Protein AF-A0A086AKZ5-F1 (afdb_monomer)

Structure (mmCIF, N/CA/C/O backbone):
data_AF-A0A086AKZ5-F1
#
_entry.id   AF-A0A086AKZ5-F1
#
loop_
_atom_site.group_PDB
_atom_site.id
_atom_site.type_symbol
_atom_site.label_atom_id
_atom_site.label_alt_id
_atom_site.label_comp_id
_atom_site.label_asym_id
_atom_site.label_entity_id
_atom_site.label_seq_id
_atom_site.pdbx_PDB_ins_code
_atom_site.Cartn_x
_atom_site.Cartn_y
_atom_site.Cartn_z
_atom_site.occupancy
_atom_site.B_iso_or_equiv
_atom_site.auth_seq_id
_atom_site.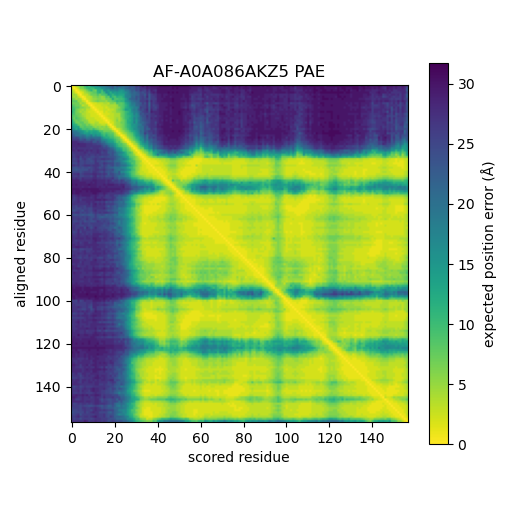auth_comp_id
_atom_site.auth_asym_id
_atom_site.auth_atom_id
_atom_site.pdbx_PDB_model_num
ATOM 1 N N . MET A 1 1 ? -71.832 8.799 26.019 1.00 50.91 1 MET A N 1
ATOM 2 C CA . MET A 1 1 ? -71.343 8.722 24.620 1.00 50.91 1 MET A CA 1
ATOM 3 C C . MET A 1 1 ? -70.351 9.855 24.286 1.00 50.91 1 MET A C 1
ATOM 5 O O . MET A 1 1 ? -70.289 10.299 23.148 1.00 50.91 1 MET A O 1
ATOM 9 N N . GLU A 1 2 ? -69.550 10.322 25.257 1.00 53.03 2 GLU A N 1
ATOM 10 C CA . GLU A 1 2 ? -68.654 11.488 25.089 1.00 53.03 2 GLU A CA 1
ATOM 11 C C . GLU A 1 2 ? -67.164 11.157 25.257 1.00 53.03 2 GLU A C 1
ATOM 13 O O . GLU A 1 2 ? -66.312 11.857 24.711 1.00 53.03 2 GLU A O 1
ATOM 18 N N . SER A 1 3 ? -66.826 10.061 25.948 1.00 51.97 3 SER A N 1
ATOM 19 C CA . SER A 1 3 ? -65.430 9.656 26.161 1.00 51.97 3 SER A CA 1
ATOM 20 C C . SER A 1 3 ? -64.738 9.272 24.849 1.00 51.97 3 SER A C 1
ATOM 22 O O . SER A 1 3 ? -63.631 9.728 24.581 1.00 51.97 3 SER A O 1
ATOM 24 N N . TRP A 1 4 ? -65.418 8.530 23.971 1.00 47.41 4 TRP A N 1
ATOM 25 C CA . TRP A 1 4 ? -64.870 8.064 22.690 1.00 47.41 4 TRP A CA 1
ATOM 26 C C . TRP A 1 4 ? -64.460 9.196 21.735 1.00 47.41 4 TRP A C 1
ATOM 28 O O . TRP A 1 4 ? -63.456 9.075 21.033 1.00 47.41 4 TRP A O 1
ATOM 38 N N . LYS A 1 5 ? -65.183 10.326 21.736 1.00 49.44 5 LYS A N 1
ATOM 39 C CA . LYS A 1 5 ? -64.824 11.498 20.917 1.00 49.44 5 LYS A CA 1
ATOM 40 C C . LYS A 1 5 ? -63.557 12.190 21.433 1.00 49.44 5 LYS A C 1
ATOM 42 O O . LYS A 1 5 ? -62.743 12.619 20.619 1.00 49.44 5 LYS A O 1
ATOM 47 N N . LYS A 1 6 ? -63.355 12.246 22.759 1.00 55.78 6 LYS A N 1
ATOM 48 C CA . LYS A 1 6 ? -62.144 12.819 23.375 1.00 55.78 6 LYS A CA 1
ATOM 49 C C . LYS A 1 6 ? -60.894 11.997 23.056 1.00 55.78 6 LYS A C 1
ATOM 51 O O . LYS A 1 6 ? -59.889 12.581 22.665 1.00 55.78 6 LYS A O 1
ATOM 56 N N . TYR A 1 7 ? -60.970 10.666 23.138 1.00 57.72 7 TYR A N 1
ATOM 57 C CA . TYR A 1 7 ? -59.834 9.803 22.791 1.00 57.72 7 TYR A CA 1
ATOM 58 C C . TYR A 1 7 ? -59.427 9.969 21.325 1.00 57.72 7 TYR A C 1
ATOM 60 O O . TYR A 1 7 ? -58.259 10.203 21.047 1.00 57.72 7 TYR A O 1
ATOM 68 N N . ASN A 1 8 ? -60.389 9.979 20.399 1.00 63.91 8 ASN A N 1
ATOM 69 C CA . ASN A 1 8 ? -60.108 10.115 18.967 1.00 63.91 8 ASN A CA 1
ATOM 70 C C . ASN A 1 8 ? -59.463 11.474 18.606 1.00 63.91 8 ASN A C 1
ATOM 72 O O . ASN A 1 8 ? -58.627 11.556 17.710 1.00 63.91 8 ASN A O 1
ATO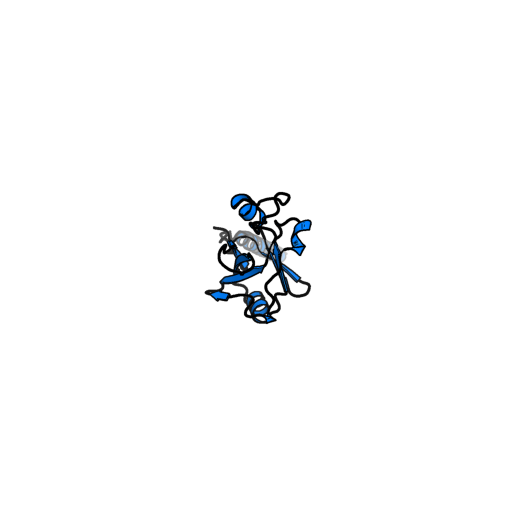M 76 N N . PHE A 1 9 ? -59.803 12.546 19.331 1.00 67.06 9 PHE A N 1
ATOM 77 C CA . PHE A 1 9 ? -59.183 13.863 19.148 1.00 67.06 9 PHE A CA 1
ATOM 78 C C . PHE A 1 9 ? -57.740 13.909 19.676 1.00 67.06 9 PHE A C 1
ATOM 80 O O . PHE A 1 9 ? -56.846 14.394 18.984 1.00 67.06 9 PHE A O 1
ATOM 87 N N . ILE A 1 10 ? -57.495 13.338 20.861 1.00 70.62 10 ILE A N 1
ATOM 88 C CA . ILE A 1 10 ? -56.157 13.265 21.468 1.00 70.62 10 ILE A CA 1
ATOM 89 C C . ILE A 1 10 ? -55.225 12.393 20.616 1.00 70.62 10 ILE A C 1
ATOM 91 O O . ILE A 1 10 ? -54.095 12.791 20.342 1.00 70.62 10 ILE A O 1
ATOM 95 N N . THR A 1 11 ? -55.700 11.247 20.118 1.00 68.94 11 THR A N 1
ATOM 96 C CA . THR A 1 11 ? -54.901 10.363 19.256 1.00 68.94 11 THR A CA 1
ATOM 97 C C . THR A 1 11 ? -54.520 11.044 17.939 1.00 68.94 11 THR A C 1
ATOM 99 O O . THR A 1 11 ? -53.377 10.929 17.502 1.00 68.94 11 THR A O 1
ATOM 102 N N . LYS A 1 12 ? -55.428 11.823 17.332 1.00 73.31 12 LYS A N 1
ATOM 103 C CA . LYS A 1 12 ? -55.125 12.607 16.122 1.00 73.31 12 LYS A CA 1
ATOM 104 C C . LYS A 1 12 ? -54.096 13.711 16.376 1.00 73.31 12 LYS A C 1
ATOM 106 O O . LYS A 1 12 ? -53.232 13.919 15.533 1.00 73.31 12 LYS A O 1
ATOM 111 N N . LEU A 1 13 ? -54.144 14.368 17.536 1.00 72.25 13 LEU A N 1
ATOM 112 C CA . LEU A 1 13 ? -53.153 15.369 17.954 1.00 72.25 13 LEU A CA 1
ATOM 113 C C . LEU A 1 13 ? -51.759 14.762 18.161 1.00 72.25 13 LEU A C 1
ATOM 115 O O . LEU A 1 13 ? -50.774 15.353 17.727 1.00 72.25 13 LEU A O 1
ATOM 119 N N . ILE A 1 14 ? -51.677 13.569 18.758 1.00 70.75 14 ILE A N 1
ATOM 120 C CA . ILE A 1 14 ? -50.412 12.842 18.951 1.00 70.75 14 ILE A CA 1
ATOM 121 C C . ILE A 1 14 ? -49.801 12.443 17.601 1.00 70.75 14 ILE A C 1
ATOM 123 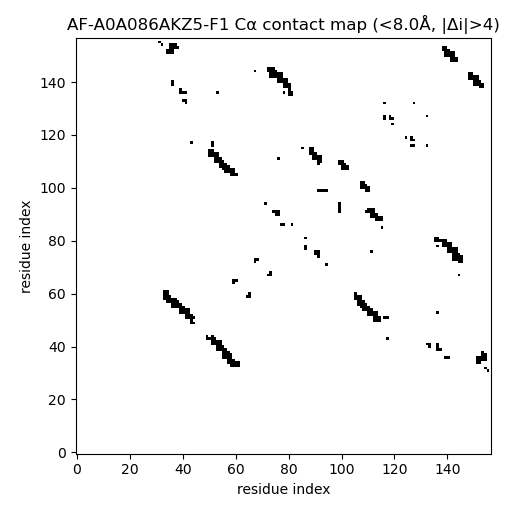O O . ILE A 1 14 ? -48.608 12.641 17.386 1.00 70.75 14 ILE A O 1
ATOM 127 N N . ILE A 1 15 ? -50.614 11.936 16.667 1.00 68.75 15 ILE A N 1
ATOM 128 C CA . ILE A 1 15 ? -50.157 11.578 15.314 1.00 68.75 15 ILE A CA 1
ATOM 129 C C . ILE A 1 15 ? -49.682 12.824 14.553 1.00 68.75 15 ILE A C 1
ATOM 131 O O . ILE A 1 15 ? -48.652 12.777 13.884 1.00 68.75 15 ILE A O 1
ATOM 135 N N . LEU A 1 16 ? -50.387 13.952 14.695 1.00 64.62 16 LEU A N 1
ATOM 136 C CA . LEU A 1 16 ? -49.999 15.215 14.070 1.00 64.62 16 LEU A CA 1
ATOM 137 C C . LEU A 1 16 ? -48.653 15.719 14.617 1.00 64.62 16 LEU A C 1
ATOM 139 O O . LEU A 1 16 ? -47.790 16.083 13.829 1.00 64.62 16 LEU A O 1
ATOM 143 N N . LEU A 1 17 ? -48.438 15.659 15.937 1.00 62.38 17 LEU A N 1
ATOM 144 C CA . LEU A 1 17 ? -47.173 16.019 16.599 1.00 62.38 17 LEU A CA 1
ATOM 145 C C . LEU A 1 17 ? -45.999 15.108 16.201 1.00 62.38 17 LEU A C 1
ATOM 147 O O . LEU A 1 17 ? -44.876 15.586 16.036 1.00 62.38 17 LEU A O 1
ATOM 151 N N . LEU A 1 18 ? -46.253 13.813 15.998 1.00 60.56 18 LEU A N 1
ATOM 152 C CA . LEU A 1 18 ? -45.249 12.860 15.511 1.00 60.56 18 LEU A CA 1
ATOM 153 C C . LEU A 1 18 ? -44.856 13.115 14.046 1.00 60.56 18 LEU A C 1
ATOM 155 O O . LEU A 1 18 ? -43.719 12.848 13.666 1.00 60.56 18 LEU A O 1
ATOM 159 N N . LEU A 1 19 ? -45.756 13.677 13.233 1.00 58.09 19 LEU A N 1
ATOM 160 C CA . LEU A 1 19 ? -45.471 14.019 11.836 1.00 58.09 19 LEU A CA 1
ATOM 161 C C . LEU A 1 19 ? -44.630 15.300 11.697 1.00 58.09 19 LEU A C 1
ATOM 163 O O . LEU A 1 19 ? -43.810 15.374 10.786 1.00 58.09 19 LEU A O 1
ATOM 167 N N . VAL A 1 20 ? -44.757 16.278 12.607 1.00 57.47 20 VAL A N 1
ATOM 168 C CA . VAL A 1 20 ? -43.986 17.543 12.519 1.00 57.47 20 VAL A CA 1
ATOM 169 C C . VAL A 1 20 ? -42.521 17.390 12.950 1.00 57.47 20 VAL A C 1
ATOM 171 O O . VAL A 1 20 ? -41.688 18.223 12.606 1.00 57.47 20 VAL A O 1
ATOM 174 N N . THR A 1 21 ? -42.169 16.323 13.676 1.00 56.47 21 THR A N 1
ATOM 175 C CA . THR A 1 21 ? -40.774 16.054 14.083 1.00 56.47 21 THR A CA 1
ATOM 176 C C . THR A 1 21 ? -40.000 15.200 13.071 1.00 56.47 21 THR A C 1
ATOM 178 O O . THR A 1 21 ? -38.782 15.051 13.190 1.00 56.47 21 THR A O 1
ATOM 181 N N . SER A 1 22 ? -40.666 14.697 12.024 1.00 51.31 22 SER A N 1
ATOM 182 C CA . SER A 1 22 ? -40.048 13.905 10.955 1.00 51.31 22 SER A CA 1
ATOM 183 C C . SER A 1 22 ? -39.610 14.774 9.775 1.00 51.31 22 SER A C 1
ATOM 185 O O . SER A 1 22 ? -40.061 14.602 8.652 1.00 51.31 22 SER A O 1
ATOM 187 N N . CYS A 1 23 ? -38.756 15.759 10.040 1.00 59.16 23 CYS A N 1
ATOM 188 C CA . CYS A 1 23 ? -37.914 16.391 9.019 1.00 59.16 23 CYS A CA 1
ATOM 189 C C . CYS A 1 23 ? -36.790 17.181 9.698 1.00 59.16 23 CYS A C 1
ATOM 191 O O . CYS A 1 23 ? -36.576 18.365 9.448 1.00 59.16 23 CYS A O 1
ATOM 193 N N . ASN A 1 24 ? -36.039 16.510 10.575 1.00 50.31 24 ASN A N 1
ATOM 194 C CA . ASN A 1 24 ? -34.702 16.982 10.905 1.00 50.31 24 ASN A CA 1
ATOM 195 C C . ASN A 1 24 ? -33.821 16.703 9.686 1.00 50.31 24 ASN A C 1
ATOM 197 O O . ASN A 1 24 ? -33.284 15.604 9.526 1.00 50.31 24 ASN A O 1
ATOM 201 N N . ASN A 1 25 ? -33.708 17.705 8.814 1.00 51.25 25 ASN A N 1
ATOM 202 C CA . ASN A 1 25 ? -32.653 17.794 7.817 1.00 51.25 25 ASN A CA 1
ATOM 203 C C . ASN A 1 25 ? -31.319 17.770 8.563 1.00 51.25 25 ASN A C 1
ATOM 205 O O . ASN A 1 25 ? -30.787 18.806 8.957 1.00 51.25 25 ASN A O 1
ATOM 209 N N . LYS A 1 26 ? -30.790 16.562 8.783 1.00 45.16 26 LYS A N 1
ATOM 210 C CA . LYS A 1 26 ? -29.382 16.375 9.093 1.00 45.16 26 LYS A CA 1
ATOM 211 C C . LYS A 1 26 ? -28.636 16.962 7.909 1.00 45.16 26 LYS A C 1
ATOM 213 O O . LYS A 1 26 ? -28.635 16.390 6.820 1.00 45.16 26 LYS A O 1
ATOM 218 N N . THR A 1 27 ? -28.061 18.136 8.130 1.00 44.12 27 THR A N 1
ATOM 219 C CA . THR A 1 27 ? -26.946 18.647 7.351 1.00 44.12 27 THR A CA 1
ATOM 220 C C . THR A 1 27 ? -26.034 17.469 7.062 1.00 44.12 27 THR A C 1
ATOM 222 O O . THR A 1 27 ? -25.585 16.783 7.982 1.00 44.12 27 THR A O 1
ATOM 225 N N . VAL A 1 28 ? -25.846 17.177 5.777 1.00 46.94 28 VAL A N 1
ATOM 226 C CA . VAL A 1 28 ? -24.879 16.192 5.308 1.00 46.94 28 VAL A CA 1
ATOM 227 C C . VAL A 1 28 ? -23.508 16.776 5.632 1.00 46.94 28 VAL A C 1
ATOM 229 O O . VAL A 1 28 ? -22.843 17.364 4.787 1.00 46.94 28 VAL A O 1
ATOM 232 N N . GLU A 1 29 ? -23.107 16.695 6.899 1.00 48.84 29 GLU A N 1
ATOM 233 C CA . GLU A 1 29 ? -21.706 16.757 7.260 1.00 48.84 29 GLU A CA 1
ATOM 234 C C . GLU A 1 29 ? -21.072 15.600 6.506 1.00 48.84 29 GLU A C 1
ATOM 236 O O . GLU A 1 29 ? -21.406 14.437 6.732 1.00 48.84 29 GLU A O 1
ATOM 241 N N . THR A 1 30 ? -20.229 15.919 5.530 1.00 47.91 30 THR A N 1
ATOM 242 C CA . THR A 1 30 ? -19.389 14.954 4.826 1.00 47.91 30 THR A CA 1
ATOM 243 C C . THR A 1 30 ? -18.601 14.182 5.879 1.00 47.91 30 THR A C 1
ATOM 245 O O . THR A 1 30 ? -17.572 14.654 6.367 1.00 47.91 30 THR A O 1
ATOM 248 N N . ILE A 1 31 ? -19.127 13.026 6.291 1.00 57.62 31 ILE A N 1
ATOM 249 C CA . ILE A 1 31 ? -18.492 12.137 7.258 1.00 57.62 31 ILE A CA 1
ATOM 250 C C . ILE A 1 31 ? -17.151 11.773 6.637 1.00 57.62 31 ILE A C 1
ATOM 252 O O . ILE A 1 31 ? -17.095 11.063 5.630 1.00 57.62 31 ILE A O 1
ATOM 256 N N . LYS A 1 32 ? -16.062 12.316 7.192 1.00 58.75 32 LYS A N 1
ATOM 257 C CA . LYS A 1 32 ? -14.719 11.968 6.735 1.00 58.75 32 LYS A CA 1
ATOM 258 C C . LYS A 1 32 ? -14.578 10.448 6.844 1.00 58.75 32 LYS A C 1
ATOM 260 O O . LYS A 1 32 ? -14.921 9.895 7.891 1.00 58.75 32 LYS A O 1
ATOM 265 N N . PRO A 1 33 ? -14.108 9.765 5.787 1.00 66.88 33 PRO A N 1
ATOM 266 C CA . PRO A 1 33 ? -13.977 8.320 5.826 1.00 66.88 33 PRO A CA 1
ATOM 267 C C . PRO A 1 33 ? -13.054 7.925 6.981 1.00 66.88 33 PRO A C 1
ATOM 269 O O . PRO A 1 33 ? -11.948 8.450 7.107 1.00 66.88 33 PRO A O 1
ATOM 272 N N . ILE A 1 34 ? -13.532 7.001 7.819 1.00 86.25 34 ILE A N 1
ATOM 273 C CA . ILE A 1 34 ? -12.837 6.526 9.027 1.00 86.25 34 ILE A CA 1
ATOM 274 C C . ILE A 1 34 ? -11.496 5.867 8.651 1.00 86.25 34 ILE A C 1
ATOM 276 O O . ILE A 1 34 ? -10.524 5.922 9.403 1.00 86.25 34 ILE A O 1
ATOM 280 N N . VAL A 1 35 ? -11.420 5.291 7.448 1.00 92.69 35 VAL A N 1
ATOM 281 C CA . VAL A 1 35 ? -10.192 4.765 6.851 1.00 92.69 35 VAL A CA 1
ATOM 282 C C . VAL A 1 35 ? -10.120 5.201 5.392 1.00 92.69 35 VAL A C 1
ATOM 284 O O . VAL A 1 35 ? -11.070 4.984 4.637 1.00 92.69 35 VAL A O 1
ATOM 287 N N . CYS A 1 36 ? -9.012 5.816 4.977 1.00 94.69 36 CYS A N 1
ATOM 288 C CA . CYS A 1 36 ? -8.816 6.225 3.585 1.00 94.69 36 CYS A CA 1
ATOM 289 C C . CYS A 1 36 ? -7.340 6.289 3.176 1.00 94.69 36 CYS A C 1
ATOM 291 O O . CYS A 1 36 ? -6.447 6.492 3.999 1.00 94.69 36 CYS A O 1
ATOM 293 N N . VAL A 1 37 ? -7.073 6.134 1.878 1.00 95.19 37 VAL A N 1
ATOM 294 C CA . VAL A 1 37 ? -5.733 6.275 1.302 1.00 95.19 37 VAL A CA 1
ATOM 295 C C . VAL A 1 37 ? -5.441 7.748 1.021 1.00 95.19 37 VAL A C 1
ATOM 297 O O . VAL A 1 37 ? -6.069 8.375 0.167 1.00 95.19 37 VAL A O 1
ATOM 300 N N . ASN A 1 38 ? -4.452 8.311 1.711 1.00 94.44 38 ASN A N 1
ATOM 301 C CA . ASN A 1 38 ? -3.984 9.677 1.485 1.00 94.44 38 ASN A CA 1
ATOM 302 C C . ASN A 1 38 ? -3.129 9.776 0.223 1.00 94.44 38 ASN A C 1
ATOM 304 O O . ASN A 1 38 ? -3.214 10.757 -0.515 1.00 94.44 38 ASN A O 1
ATOM 308 N N . LYS A 1 39 ? -2.227 8.808 0.025 1.00 94.75 39 LYS A N 1
ATOM 309 C CA . LYS A 1 39 ? -1.247 8.845 -1.062 1.00 94.75 39 LYS A CA 1
ATOM 310 C C . LYS A 1 39 ? -0.759 7.445 -1.407 1.00 94.75 39 LYS A C 1
ATOM 312 O O . LYS A 1 39 ? -0.473 6.662 -0.508 1.00 94.75 39 LYS A O 1
ATOM 317 N N . ILE A 1 40 ? -0.579 7.210 -2.701 1.00 94.88 40 ILE A N 1
ATOM 318 C CA . ILE A 1 40 ? 0.131 6.061 -3.262 1.00 94.88 40 ILE A CA 1
ATOM 319 C C . ILE A 1 40 ? 1.229 6.617 -4.166 1.00 94.88 40 ILE A C 1
ATOM 321 O O . ILE A 1 40 ? 0.979 7.571 -4.911 1.00 94.88 40 ILE A O 1
ATOM 325 N N . TRP A 1 41 ? 2.449 6.094 -4.071 1.00 94.81 41 TRP A N 1
ATOM 326 C CA . TRP A 1 41 ? 3.533 6.477 -4.974 1.00 94.81 41 TRP A CA 1
ATOM 327 C C . TRP A 1 41 ? 4.541 5.351 -5.173 1.00 94.81 41 TRP A C 1
ATOM 329 O O . TRP A 1 41 ? 4.814 4.574 -4.262 1.00 94.81 41 TRP A O 1
ATOM 339 N N . TYR A 1 42 ? 5.114 5.300 -6.369 1.00 93.88 42 TYR A N 1
ATOM 340 C CA . TYR A 1 42 ? 6.216 4.408 -6.698 1.00 93.88 42 TYR A CA 1
ATOM 341 C C . TYR A 1 42 ? 7.555 5.052 -6.336 1.00 93.88 42 TYR A C 1
ATOM 343 O O . TYR A 1 42 ? 7.721 6.270 -6.455 1.00 93.88 42 TYR A O 1
ATOM 351 N N . HIS A 1 43 ? 8.498 4.236 -5.882 1.00 90.56 43 HIS A N 1
ATOM 352 C CA . HIS A 1 43 ? 9.871 4.633 -5.631 1.00 90.56 43 HIS A CA 1
ATOM 353 C C . HIS A 1 43 ? 10.827 3.524 -6.073 1.00 90.56 43 HIS A C 1
ATOM 355 O O . HIS A 1 43 ? 10.705 2.378 -5.643 1.00 90.56 43 HIS A O 1
ATOM 361 N N . GLU A 1 44 ? 11.798 3.902 -6.893 1.00 86.81 44 GLU A N 1
ATOM 362 C CA . GLU A 1 44 ? 12.916 3.076 -7.336 1.00 86.81 44 GLU A CA 1
ATOM 363 C C . GLU A 1 44 ? 14.173 3.927 -7.205 1.00 86.81 44 GLU A C 1
ATOM 365 O O . GLU A 1 44 ? 14.276 4.988 -7.828 1.00 86.81 44 GLU A O 1
ATOM 370 N N . ASP A 1 45 ? 15.102 3.493 -6.360 1.00 79.44 45 ASP A N 1
ATOM 371 C CA . ASP A 1 45 ? 16.410 4.125 -6.271 1.00 79.44 45 ASP A CA 1
ATOM 372 C C . ASP A 1 45 ? 17.354 3.437 -7.257 1.00 79.44 45 ASP A C 1
ATOM 374 O O . ASP A 1 45 ? 17.741 2.286 -7.067 1.00 79.44 45 ASP A O 1
ATOM 378 N N . LYS A 1 46 ? 17.731 4.162 -8.313 1.00 71.62 46 LYS A N 1
ATOM 379 C CA . LYS A 1 46 ? 18.621 3.668 -9.375 1.00 71.62 46 LYS A CA 1
ATOM 3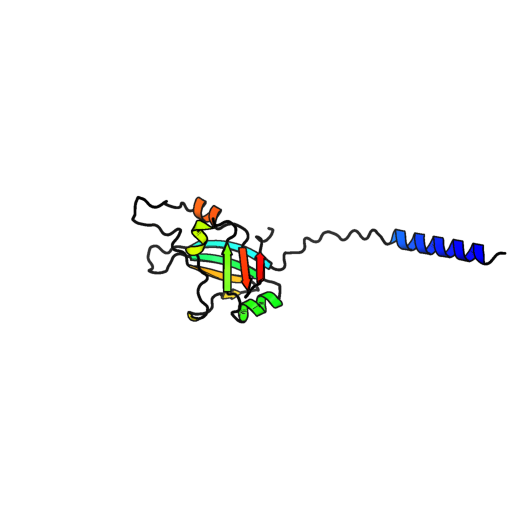80 C C . LYS A 1 46 ? 20.048 3.396 -8.892 1.00 71.62 46 LYS A C 1
ATOM 382 O O . LYS A 1 46 ? 20.810 2.755 -9.612 1.00 71.62 46 LYS A O 1
ATOM 387 N N . HIS A 1 47 ? 20.424 3.911 -7.724 1.00 67.69 47 HIS A N 1
ATOM 388 C CA . HIS A 1 47 ? 21.777 3.826 -7.179 1.00 67.69 47 HIS A CA 1
ATOM 389 C C . HIS A 1 47 ? 21.870 2.938 -5.934 1.00 67.69 47 HIS A C 1
ATOM 391 O O . HIS A 1 47 ? 22.962 2.775 -5.391 1.00 67.69 47 HIS A O 1
ATOM 397 N N . SER A 1 48 ? 20.759 2.33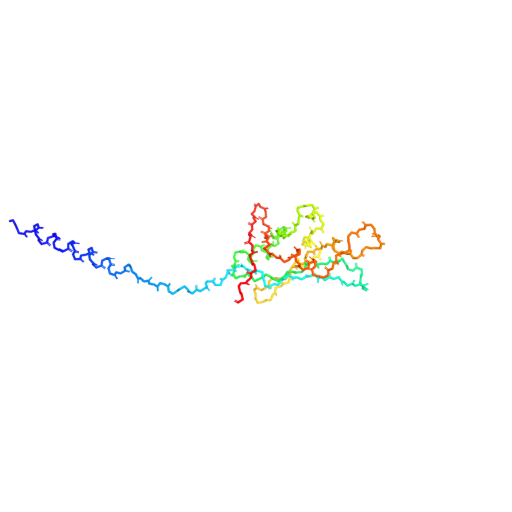8 -5.497 1.00 67.62 48 SER A N 1
ATOM 398 C CA . SER A 1 48 ? 20.742 1.402 -4.373 1.00 67.62 48 SER A CA 1
ATOM 399 C C . SER A 1 48 ? 20.363 -0.006 -4.828 1.00 67.62 48 SER A C 1
ATOM 401 O O . SER A 1 48 ? 19.632 -0.188 -5.797 1.00 67.62 48 SER A O 1
ATOM 403 N N . LEU A 1 49 ? 20.812 -1.015 -4.080 1.00 64.81 49 LEU A N 1
ATOM 404 C CA . LEU A 1 49 ? 20.375 -2.408 -4.249 1.00 64.81 49 LEU A CA 1
ATOM 405 C C . LEU A 1 49 ? 18.960 -2.661 -3.690 1.00 64.81 49 LEU A C 1
ATOM 407 O O . LEU A 1 49 ? 18.499 -3.801 -3.664 1.00 64.81 49 LEU A O 1
ATOM 411 N N . GLY A 1 50 ? 18.280 -1.621 -3.196 1.00 70.38 50 GLY A N 1
ATOM 412 C CA . GLY A 1 50 ? 16.924 -1.722 -2.679 1.00 70.38 50 GLY A CA 1
ATOM 413 C C . GLY A 1 50 ? 15.943 -2.131 -3.774 1.00 70.38 50 GLY A C 1
ATOM 414 O O . GLY A 1 50 ? 15.960 -1.592 -4.878 1.00 70.38 50 GLY A O 1
ATOM 415 N N . SER A 1 51 ? 15.057 -3.078 -3.457 1.00 78.12 51 SER A N 1
ATOM 416 C CA . SER A 1 51 ? 13.968 -3.442 -4.366 1.00 78.12 51 SER A CA 1
ATOM 417 C C . SER A 1 51 ? 13.045 -2.239 -4.597 1.00 78.12 51 SER A C 1
ATOM 419 O O . SER A 1 51 ? 12.770 -1.505 -3.641 1.00 78.12 51 SER A O 1
ATOM 421 N N . PRO A 1 52 ? 12.527 -2.031 -5.820 1.00 89.06 52 PRO A N 1
ATOM 422 C CA . PRO A 1 52 ? 11.531 -0.998 -6.055 1.00 89.06 52 PRO A CA 1
ATOM 423 C C . PRO A 1 52 ? 10.286 -1.225 -5.197 1.00 89.06 52 PRO A C 1
ATOM 425 O O . PRO A 1 52 ? 9.930 -2.354 -4.843 1.00 89.06 52 PRO A O 1
ATOM 428 N N . THR A 1 53 ? 9.622 -0.129 -4.838 1.00 91.44 53 THR A N 1
ATOM 429 C CA . THR A 1 53 ? 8.509 -0.157 -3.889 1.00 91.44 53 THR A CA 1
ATOM 430 C C . THR A 1 53 ? 7.327 0.676 -4.348 1.00 91.44 53 THR A C 1
ATOM 432 O O . THR A 1 53 ? 7.475 1.777 -4.882 1.00 91.44 53 THR A O 1
ATOM 435 N N . VAL A 1 54 ? 6.127 0.183 -4.056 1.00 93.62 54 VAL A N 1
ATOM 436 C CA . VAL A 1 54 ? 4.916 1.000 -4.006 1.00 93.62 54 VAL A CA 1
ATOM 437 C C . VAL A 1 54 ? 4.660 1.350 -2.548 1.00 93.62 54 VAL A C 1
ATOM 439 O O . VAL A 1 54 ? 4.554 0.485 -1.684 1.00 93.62 54 VAL A O 1
ATOM 442 N N . ASN A 1 55 ? 4.590 2.641 -2.263 1.00 93.31 55 ASN A N 1
ATOM 443 C CA . ASN A 1 55 ? 4.433 3.170 -0.922 1.00 93.31 55 ASN A CA 1
ATOM 444 C C . ASN A 1 55 ? 3.020 3.716 -0.747 1.00 93.31 55 ASN A C 1
ATOM 446 O O . ASN A 1 55 ? 2.505 4.428 -1.614 1.00 93.31 55 ASN A O 1
ATOM 450 N N . PHE A 1 56 ? 2.431 3.442 0.412 1.00 94.19 56 PHE A N 1
ATOM 451 C CA . PHE A 1 56 ? 1.086 3.874 0.772 1.00 94.19 56 PHE A CA 1
ATOM 452 C C . PHE A 1 56 ? 1.150 4.755 2.005 1.00 94.19 56 PHE A C 1
ATOM 454 O O . PHE A 1 56 ? 1.915 4.482 2.922 1.00 94.19 56 PHE A O 1
ATOM 461 N N . LYS A 1 57 ? 0.310 5.785 2.049 1.00 95.31 57 LYS A N 1
ATOM 462 C CA . LYS A 1 57 ? -0.079 6.476 3.279 1.00 95.31 57 LYS A CA 1
ATOM 463 C C . LYS A 1 57 ? -1.570 6.302 3.455 1.00 95.31 57 LYS A C 1
ATOM 465 O O . LYS A 1 57 ? -2.331 6.789 2.620 1.00 95.31 57 LYS A O 1
ATOM 470 N N . ILE A 1 58 ? -1.969 5.639 4.529 1.00 95.81 58 ILE A N 1
ATOM 471 C CA . ILE A 1 58 ? -3.364 5.348 4.848 1.00 95.81 58 ILE A CA 1
ATOM 472 C C . ILE A 1 58 ? -3.680 6.012 6.181 1.00 95.81 58 ILE A C 1
ATOM 474 O O . ILE A 1 58 ? -3.015 5.744 7.181 1.00 95.81 58 ILE A O 1
ATOM 478 N N . ARG A 1 59 ? -4.671 6.902 6.195 1.00 95.50 59 ARG A N 1
ATOM 479 C CA . ARG A 1 59 ? -5.234 7.445 7.431 1.00 95.50 59 ARG A CA 1
ATOM 480 C C . ARG A 1 59 ? -6.224 6.441 7.999 1.00 95.50 59 ARG A C 1
ATOM 482 O O . ARG A 1 59 ? -7.115 5.989 7.282 1.00 95.50 59 ARG A O 1
ATOM 489 N N . ILE A 1 60 ? -6.059 6.114 9.274 1.00 94.94 60 ILE A N 1
ATOM 490 C CA . ILE A 1 60 ? -6.861 5.126 9.994 1.00 94.94 60 ILE A CA 1
ATOM 491 C C . ILE A 1 60 ? -7.293 5.748 11.321 1.00 94.94 60 ILE A C 1
ATOM 493 O O . ILE A 1 60 ? -6.542 5.728 12.293 1.00 94.94 60 ILE A O 1
ATOM 497 N N . GLU A 1 61 ? -8.502 6.302 11.355 1.00 93.50 61 GLU A N 1
ATOM 498 C CA . GLU A 1 61 ? -9.123 6.826 12.581 1.00 93.50 61 GLU A CA 1
ATOM 499 C C . GLU A 1 61 ? -9.845 5.714 13.371 1.00 93.50 61 GLU A C 1
ATOM 501 O O . GLU A 1 61 ? -10.175 5.879 14.545 1.00 93.50 61 GLU A O 1
ATOM 506 N N . ASP A 1 62 ? -10.070 4.552 12.746 1.00 93.38 62 ASP A N 1
ATOM 507 C CA . ASP A 1 62 ? -10.670 3.386 13.392 1.00 93.38 62 ASP A CA 1
ATOM 508 C C . ASP A 1 62 ? -9.686 2.731 14.376 1.00 93.38 62 ASP A C 1
ATOM 510 O O . ASP A 1 62 ? -8.654 2.165 13.993 1.00 93.38 62 ASP A O 1
ATOM 514 N N . THR A 1 63 ? -10.021 2.774 15.666 1.00 92.38 63 THR A N 1
ATOM 515 C CA . THR A 1 63 ? -9.159 2.226 16.724 1.00 92.38 63 THR A CA 1
ATOM 516 C C . THR A 1 63 ? -9.024 0.701 16.681 1.00 92.38 63 THR A C 1
ATOM 518 O O . THR A 1 63 ? -7.997 0.176 17.116 1.00 92.38 63 THR A O 1
ATOM 521 N N . VAL A 1 64 ? -10.011 -0.026 16.153 1.00 93.12 64 VAL A N 1
ATOM 522 C CA . VAL A 1 64 ? -9.984 -1.491 16.036 1.00 93.12 64 VAL A CA 1
ATOM 523 C C . VAL A 1 64 ? -9.034 -1.900 14.917 1.00 93.12 64 VAL A C 1
ATOM 525 O O . VAL A 1 64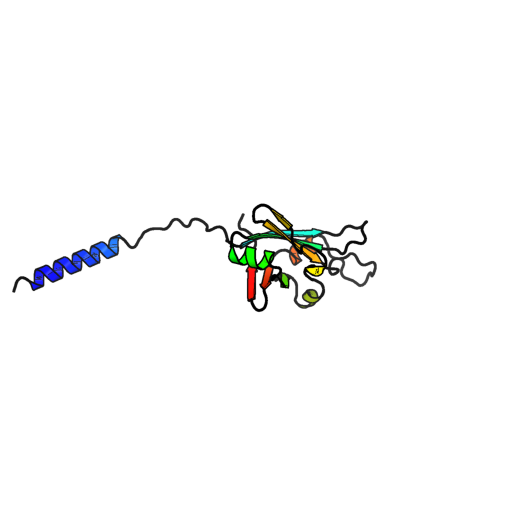 ? -8.145 -2.723 15.139 1.00 93.12 64 VAL A O 1
ATOM 528 N N . ILE A 1 65 ? -9.158 -1.284 13.740 1.00 93.19 65 ILE A N 1
ATOM 529 C CA . ILE A 1 65 ? -8.273 -1.536 12.593 1.00 93.19 65 ILE A CA 1
ATOM 530 C C . ILE A 1 65 ? -6.835 -1.142 12.943 1.00 93.19 65 ILE A C 1
ATOM 532 O O . ILE A 1 65 ? -5.907 -1.921 12.727 1.00 93.19 65 ILE A O 1
ATOM 536 N N . SER A 1 66 ? -6.652 0.024 13.568 1.00 93.62 66 SER A N 1
ATOM 537 C CA . SER A 1 66 ? -5.351 0.492 14.055 1.00 93.62 66 SER A CA 1
ATOM 538 C C . SER A 1 66 ? -4.688 -0.528 14.994 1.00 93.62 66 SER A C 1
ATOM 540 O O . SER A 1 66 ? -3.523 -0.884 14.805 1.00 93.62 66 SER A O 1
ATOM 542 N N . LYS A 1 67 ? -5.432 -1.093 15.958 1.00 92.50 67 LYS A N 1
ATOM 543 C CA . LYS A 1 67 ? -4.927 -2.152 16.855 1.00 92.50 67 LYS A CA 1
ATOM 544 C C . LYS A 1 67 ? -4.595 -3.457 16.122 1.00 92.50 67 LYS A C 1
ATOM 546 O O . LYS A 1 67 ? -3.578 -4.076 16.440 1.00 92.50 67 LYS A O 1
ATOM 551 N N . LYS A 1 68 ? -5.401 -3.878 15.139 1.00 91.75 68 LYS A N 1
ATOM 552 C CA . LYS A 1 68 ? -5.110 -5.070 14.316 1.00 91.75 68 LYS A CA 1
ATOM 553 C C . LYS A 1 68 ? -3.782 -4.919 13.564 1.00 91.75 68 LYS A C 1
ATOM 555 O O . LYS A 1 68 ? -2.955 -5.823 13.604 1.00 91.75 68 LYS A O 1
ATOM 560 N N . ILE A 1 69 ? -3.531 -3.754 12.965 1.00 91.81 69 ILE A N 1
ATOM 561 C CA . ILE A 1 69 ? -2.264 -3.469 12.270 1.00 91.81 69 ILE A CA 1
ATOM 562 C C . ILE A 1 69 ? -1.091 -3.467 13.256 1.00 91.81 69 ILE A C 1
ATOM 564 O O . ILE A 1 69 ? -0.084 -4.128 13.021 1.00 91.81 69 ILE A O 1
ATOM 568 N N . LYS A 1 70 ? -1.230 -2.779 14.397 1.00 89.56 70 LYS A N 1
ATOM 569 C CA . LYS A 1 70 ? -0.166 -2.693 15.416 1.00 89.56 70 LYS A CA 1
ATOM 570 C C . LYS A 1 70 ? 0.193 -4.032 16.052 1.00 89.56 70 LYS A C 1
ATOM 572 O O . LYS A 1 70 ? 1.313 -4.186 16.522 1.00 89.56 70 LYS A O 1
ATOM 577 N N . SER A 1 71 ? -0.738 -4.981 16.061 1.00 89.06 71 SER A N 1
ATOM 578 C CA . SER A 1 71 ? -0.504 -6.347 16.539 1.00 89.06 71 SER A CA 1
ATOM 579 C C . SER A 1 71 ? 0.040 -7.291 15.461 1.00 89.06 71 SER A C 1
ATOM 581 O O . SER A 1 71 ? 0.156 -8.483 15.723 1.00 89.06 71 SER A O 1
ATOM 583 N N . GLY A 1 72 ? 0.375 -6.781 14.269 1.00 88.06 72 GLY A N 1
ATOM 584 C CA . GLY A 1 72 ? 0.968 -7.573 13.188 1.00 88.06 72 GLY A CA 1
ATOM 585 C C . GLY A 1 72 ? -0.026 -8.465 12.444 1.00 88.06 72 GLY A C 1
ATOM 586 O O . GLY A 1 72 ? 0.391 -9.380 11.749 1.00 88.06 72 GLY A O 1
ATOM 587 N N . ARG A 1 73 ? -1.339 -8.222 12.569 1.00 90.38 73 ARG A N 1
ATOM 588 C CA . ARG A 1 73 ? -2.376 -9.032 11.895 1.00 90.38 73 ARG A CA 1
ATOM 589 C C . ARG A 1 73 ? -2.669 -8.610 10.455 1.00 90.38 73 ARG A C 1
ATOM 591 O O . ARG A 1 73 ? -3.561 -9.175 9.828 1.00 90.38 73 ARG A O 1
ATOM 598 N N . LEU A 1 74 ? -2.015 -7.558 9.965 1.00 91.81 74 LEU A N 1
ATOM 599 C CA . LEU A 1 74 ? -2.130 -7.163 8.567 1.00 91.81 74 LEU A CA 1
ATOM 600 C C . LEU A 1 74 ? -1.282 -8.128 7.737 1.00 91.81 74 LEU A C 1
ATOM 602 O O . LEU A 1 74 ? -0.058 -8.053 7.760 1.00 91.81 74 LEU A O 1
ATOM 606 N N . ASN A 1 75 ? -1.947 -9.023 7.018 1.00 90.12 75 ASN A N 1
ATOM 607 C CA . ASN A 1 75 ? -1.276 -10.058 6.242 1.00 90.12 75 ASN A CA 1
ATOM 608 C C . ASN A 1 75 ? -0.796 -9.522 4.892 1.00 90.12 75 ASN A C 1
ATOM 610 O O . ASN A 1 75 ? 0.276 -9.901 4.433 1.00 90.12 75 ASN A O 1
ATOM 614 N N . ASP A 1 76 ? -1.589 -8.651 4.258 1.00 91.38 76 ASP A N 1
ATOM 615 C CA . ASP A 1 76 ? -1.287 -8.137 2.922 1.00 91.38 76 ASP A CA 1
ATOM 616 C C . ASP A 1 76 ? -2.017 -6.817 2.611 1.00 91.38 76 ASP A C 1
ATOM 618 O O . ASP A 1 76 ? -2.973 -6.427 3.296 1.00 91.38 76 ASP A O 1
ATOM 622 N N . ILE A 1 77 ? -1.579 -6.141 1.545 1.00 92.62 77 ILE A N 1
ATOM 623 C CA . ILE A 1 77 ? -2.260 -4.999 0.929 1.00 92.62 77 ILE A CA 1
ATOM 624 C C . ILE A 1 77 ? -2.496 -5.285 -0.556 1.00 92.62 77 ILE A C 1
ATOM 626 O O . ILE A 1 77 ? -1.577 -5.263 -1.373 1.00 92.62 77 ILE A O 1
ATOM 630 N N . VAL A 1 78 ? -3.763 -5.461 -0.925 1.00 92.12 78 VAL A N 1
ATOM 631 C CA . VAL A 1 78 ? -4.177 -5.727 -2.308 1.00 92.12 78 VAL A CA 1
ATOM 632 C C . VAL A 1 78 ? -4.401 -4.414 -3.054 1.00 92.12 78 VAL A C 1
ATOM 634 O O . VAL A 1 78 ? -5.113 -3.533 -2.576 1.00 92.12 78 VAL A O 1
ATOM 637 N N . MET A 1 79 ? -3.848 -4.287 -4.259 1.00 93.00 79 MET A N 1
ATOM 638 C CA . MET A 1 79 ? -4.116 -3.162 -5.161 1.00 93.00 79 MET A CA 1
ATOM 639 C C . MET A 1 79 ? -5.202 -3.551 -6.167 1.00 93.00 79 MET A C 1
ATOM 641 O O . MET A 1 79 ? -4.943 -4.341 -7.068 1.00 93.00 79 MET A O 1
ATOM 645 N N . TYR A 1 80 ? -6.411 -2.995 -6.046 1.00 91.31 80 TYR A N 1
ATOM 646 C CA . TYR A 1 80 ? -7.538 -3.403 -6.902 1.00 91.31 80 TYR A CA 1
ATOM 647 C C . TYR A 1 80 ? -7.420 -2.947 -8.361 1.00 91.31 80 TYR A C 1
ATOM 649 O O . TYR A 1 80 ? -8.038 -3.550 -9.232 1.00 91.31 80 TYR A O 1
ATOM 657 N N . ASN A 1 81 ? -6.643 -1.896 -8.628 1.00 91.69 81 ASN A N 1
ATOM 658 C CA . ASN A 1 81 ? -6.401 -1.408 -9.988 1.00 91.69 81 ASN A CA 1
ATOM 659 C C . ASN A 1 81 ? -5.266 -2.155 -10.706 1.00 91.69 81 ASN A C 1
ATOM 661 O O . ASN A 1 81 ? -5.027 -1.905 -11.884 1.00 91.69 81 ASN A O 1
ATOM 665 N N . LEU A 1 82 ? -4.570 -3.061 -10.014 1.00 91.62 82 LEU A N 1
ATOM 666 C CA . LEU A 1 82 ? -3.551 -3.901 -10.621 1.00 91.62 82 LEU A CA 1
ATOM 667 C C . LEU A 1 82 ? -4.212 -5.125 -11.261 1.00 91.62 82 LEU A C 1
ATOM 669 O O . LEU A 1 82 ? -4.968 -5.838 -10.598 1.00 91.62 82 LEU A O 1
ATOM 673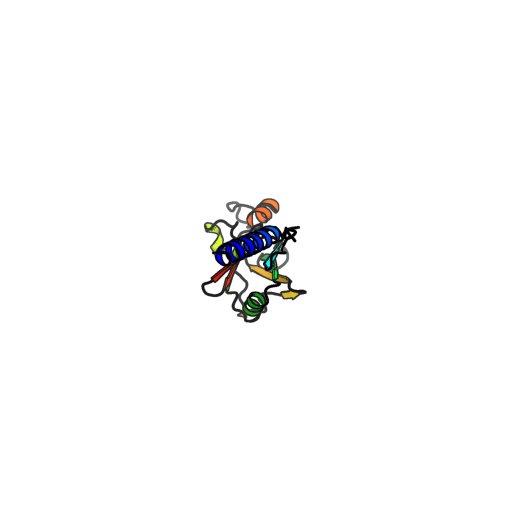 N N . ASP A 1 83 ? -3.893 -5.407 -12.526 1.00 88.81 83 ASP A N 1
ATOM 674 C CA . ASP A 1 83 ? -4.402 -6.612 -13.180 1.00 88.81 83 ASP A CA 1
ATOM 675 C C . ASP A 1 83 ? -4.008 -7.867 -12.400 1.00 88.81 83 ASP A C 1
ATOM 677 O O . ASP A 1 83 ? -2.876 -8.013 -11.933 1.00 88.81 83 ASP A O 1
ATOM 681 N N . LYS A 1 84 ? -4.930 -8.830 -12.331 1.00 86.88 84 LYS A N 1
ATOM 682 C CA . LYS A 1 84 ? -4.743 -10.082 -11.585 1.00 86.88 84 LYS A CA 1
ATOM 683 C C . LYS A 1 84 ? -3.485 -10.851 -12.005 1.00 86.88 84 LYS A C 1
ATOM 685 O O . LYS A 1 84 ? -2.869 -11.507 -11.179 1.00 86.88 84 LYS A O 1
ATOM 690 N N . GLN A 1 85 ? -3.069 -10.755 -13.268 1.00 88.31 85 GLN A N 1
ATOM 691 C CA . GLN A 1 85 ? -1.833 -11.389 -13.747 1.00 88.31 85 GLN A CA 1
ATOM 692 C C . GLN A 1 85 ? -0.563 -10.832 -13.083 1.00 88.31 85 GLN A C 1
ATOM 694 O O . GLN A 1 85 ? 0.465 -11.505 -13.046 1.00 88.31 85 GLN A O 1
ATOM 699 N N . TYR A 1 86 ? -0.633 -9.613 -12.548 1.00 87.44 86 TYR A N 1
ATOM 700 C CA . TYR A 1 86 ? 0.485 -8.933 -11.914 1.00 87.44 86 TYR A CA 1
ATOM 701 C C . TYR A 1 86 ? 0.471 -9.023 -10.383 1.00 87.44 86 TYR A C 1
ATOM 703 O O . TYR A 1 86 ? 1.443 -8.613 -9.748 1.00 87.44 86 TYR A O 1
ATOM 711 N N . SER A 1 87 ? -0.580 -9.585 -9.773 1.00 82.56 87 SER A N 1
ATOM 712 C CA . SER A 1 87 ? -0.713 -9.656 -8.310 1.00 82.56 87 SER A CA 1
ATOM 713 C C . SER A 1 87 ? 0.419 -10.438 -7.639 1.00 82.56 87 SER A C 1
ATOM 715 O O . SER A 1 87 ? 0.794 -10.136 -6.517 1.00 82.56 87 SER A O 1
ATOM 717 N N . ASN A 1 88 ? 1.011 -11.409 -8.337 1.00 84.81 88 ASN A N 1
ATOM 718 C CA . ASN A 1 88 ? 2.102 -12.230 -7.803 1.00 84.81 88 ASN A CA 1
ATOM 719 C C . ASN A 1 88 ? 3.470 -11.529 -7.827 1.00 84.81 88 ASN A C 1
ATOM 721 O O . ASN A 1 88 ? 4.462 -12.127 -7.434 1.00 84.81 88 ASN A O 1
ATOM 725 N N . PHE A 1 89 ? 3.546 -10.292 -8.327 1.00 85.25 89 PHE A N 1
ATOM 726 C CA . PHE A 1 89 ? 4.777 -9.495 -8.348 1.00 85.25 89 PHE A CA 1
ATOM 727 C C . PHE A 1 89 ? 4.794 -8.411 -7.270 1.00 85.25 89 PHE A C 1
ATOM 729 O O . PHE A 1 89 ? 5.680 -7.551 -7.285 1.00 85.25 89 PHE A O 1
ATOM 736 N N . VAL A 1 90 ? 3.794 -8.391 -6.391 1.00 87.50 90 VAL A N 1
ATOM 737 C CA . VAL A 1 90 ? 3.614 -7.371 -5.361 1.00 87.50 90 VAL A CA 1
ATOM 738 C C . VAL A 1 90 ? 3.427 -8.068 -4.021 1.00 87.50 90 VAL A C 1
ATOM 740 O O . VAL A 1 90 ? 2.562 -8.924 -3.880 1.00 87.50 90 VAL A O 1
ATOM 743 N N . HIS A 1 91 ? 4.263 -7.722 -3.047 1.00 85.00 91 HIS A N 1
ATOM 744 C CA . HIS A 1 91 ? 4.220 -8.339 -1.724 1.00 85.00 91 HIS A CA 1
ATOM 745 C C . HIS A 1 91 ? 4.389 -7.286 -0.640 1.00 85.00 91 HIS A C 1
ATOM 747 O O . HIS A 1 91 ? 5.282 -6.436 -0.726 1.00 85.00 91 HIS A O 1
ATOM 753 N N . LEU A 1 92 ? 3.547 -7.345 0.391 1.00 86.44 92 LEU A N 1
ATOM 754 C CA . LEU A 1 92 ? 3.779 -6.586 1.614 1.00 86.44 92 LEU A CA 1
ATOM 755 C C . LEU A 1 92 ? 5.087 -7.049 2.253 1.00 86.44 92 LEU A C 1
ATOM 757 O O . LEU A 1 92 ? 5.364 -8.245 2.344 1.00 86.44 92 LEU A O 1
ATOM 761 N N . GLU A 1 93 ? 5.905 -6.089 2.679 1.00 79.12 93 GLU A N 1
ATOM 762 C CA . GLU A 1 93 ? 7.135 -6.392 3.401 1.00 79.12 93 GLU A CA 1
ATOM 763 C C . GLU A 1 93 ? 6.800 -7.226 4.662 1.00 79.12 93 GLU A C 1
ATOM 765 O O . GLU A 1 93 ? 5.903 -6.846 5.423 1.00 79.12 93 GLU A O 1
ATOM 770 N N . PRO A 1 94 ? 7.440 -8.390 4.883 1.00 69.56 94 PRO A N 1
ATOM 771 C CA . PRO A 1 94 ? 7.087 -9.277 5.988 1.00 69.56 94 PRO A CA 1
ATOM 772 C C . PRO A 1 94 ? 7.444 -8.667 7.351 1.00 69.56 94 PRO A C 1
ATOM 774 O O . PRO A 1 94 ? 8.454 -7.981 7.505 1.00 69.56 94 PRO A O 1
ATOM 777 N N . PHE A 1 95 ? 6.617 -8.952 8.361 1.00 63.97 95 PHE A N 1
ATOM 778 C CA . PHE A 1 95 ? 6.750 -8.406 9.721 1.00 63.97 95 PHE A CA 1
ATOM 779 C C . PHE A 1 95 ? 8.037 -8.840 10.432 1.00 63.97 95 PHE A C 1
ATOM 781 O O . PHE A 1 95 ? 8.524 -8.148 11.318 1.00 63.97 95 PHE A O 1
ATOM 788 N N . GLU A 1 96 ? 8.630 -9.961 10.031 1.00 55.00 96 GLU A N 1
ATOM 789 C CA . GLU A 1 96 ? 9.831 -10.509 10.671 1.00 55.00 96 GLU A CA 1
ATOM 790 C C . GLU A 1 96 ? 11.110 -9.705 10.371 1.00 55.00 96 GLU A C 1
ATOM 792 O O . GLU A 1 96 ? 12.070 -9.779 11.134 1.00 55.00 96 GLU A O 1
ATOM 797 N N . ILE A 1 97 ? 11.125 -8.888 9.308 1.00 56.62 97 ILE A N 1
ATOM 798 C CA . ILE A 1 97 ? 12.298 -8.090 8.894 1.00 56.62 97 ILE A CA 1
ATOM 799 C C . ILE A 1 97 ? 12.282 -6.677 9.531 1.00 56.62 97 ILE A C 1
ATOM 801 O O . ILE A 1 97 ? 13.249 -5.922 9.427 1.00 56.62 97 ILE A O 1
ATOM 805 N N . GLY A 1 98 ? 11.220 -6.301 10.259 1.00 56.41 98 GLY A N 1
ATOM 806 C CA . GLY A 1 98 ? 11.104 -5.002 10.931 1.00 56.41 98 GLY A CA 1
ATOM 807 C C . GLY A 1 98 ? 9.656 -4.553 11.150 1.00 56.41 98 GLY A C 1
ATOM 808 O O . GLY A 1 98 ? 8.729 -5.352 11.174 1.00 56.41 98 GLY A O 1
ATOM 809 N N . ARG A 1 99 ? 9.415 -3.240 11.296 1.00 64.38 99 ARG A N 1
ATOM 810 C CA . ARG A 1 99 ? 8.033 -2.722 11.300 1.00 64.38 99 ARG A CA 1
ATOM 811 C C . ARG A 1 99 ? 7.545 -2.612 9.853 1.00 64.38 99 ARG A C 1
ATOM 813 O O . ARG A 1 99 ? 7.993 -1.715 9.147 1.00 64.38 99 ARG A O 1
ATOM 820 N N . GLN A 1 100 ? 6.574 -3.443 9.453 1.00 78.69 100 GLN A N 1
ATOM 821 C CA . GLN A 1 100 ? 5.888 -3.375 8.138 1.00 78.69 100 GLN A CA 1
ATOM 822 C C . GLN A 1 100 ? 5.303 -1.993 7.814 1.00 78.69 100 GLN A C 1
ATOM 824 O O . GLN A 1 100 ? 4.913 -1.702 6.681 1.00 78.69 100 GLN A O 1
ATOM 829 N N . PHE A 1 101 ? 5.188 -1.142 8.833 1.00 89.81 101 PHE A N 1
ATOM 830 C CA . PHE A 1 101 ? 4.682 0.202 8.715 1.00 89.81 101 PHE A CA 1
ATOM 831 C C . PHE A 1 101 ? 5.406 1.178 9.642 1.00 89.81 101 PHE A C 1
ATOM 833 O O . PHE A 1 101 ? 5.967 0.823 10.680 1.00 89.81 101 PHE A O 1
ATOM 840 N N . THR A 1 102 ? 5.307 2.456 9.300 1.00 91.62 102 THR A N 1
ATOM 841 C CA . THR A 1 102 ? 5.551 3.559 10.239 1.00 91.62 102 THR A CA 1
ATOM 842 C C . THR A 1 102 ? 4.246 4.292 10.503 1.00 91.62 102 THR A C 1
ATOM 844 O O . THR A 1 102 ? 3.375 4.336 9.639 1.00 91.62 102 THR A O 1
ATOM 847 N N . GLU A 1 103 ? 4.089 4.863 11.692 1.00 91.81 103 GLU A N 1
ATOM 848 C CA . GLU A 1 103 ? 2.877 5.584 12.078 1.00 91.81 103 GLU A CA 1
ATOM 849 C C . GLU A 1 103 ? 3.224 7.005 12.526 1.00 91.81 103 GLU A C 1
ATOM 851 O O . GLU A 1 103 ? 4.136 7.208 13.330 1.00 91.81 103 GLU A O 1
ATOM 856 N N . LYS A 1 104 ? 2.474 7.992 12.027 1.00 94.25 104 LYS A N 1
ATOM 857 C CA . LYS A 1 104 ? 2.494 9.370 12.533 1.00 94.25 104 LYS A CA 1
ATOM 858 C C . LYS A 1 104 ? 1.108 9.990 12.398 1.00 94.25 104 LYS A C 1
ATOM 860 O O . LYS A 1 104 ? 0.598 10.082 11.287 1.00 94.25 104 LYS A O 1
ATOM 865 N N . ASN A 1 105 ? 0.526 10.462 13.502 1.00 91.69 105 ASN A N 1
ATOM 866 C CA . ASN A 1 105 ? -0.782 11.137 13.527 1.00 91.69 105 ASN A CA 1
ATOM 867 C C . ASN A 1 105 ? -1.886 10.328 12.812 1.00 91.69 105 ASN A C 1
ATOM 869 O O . ASN A 1 105 ? -2.500 10.831 11.872 1.00 91.69 105 ASN A O 1
ATOM 873 N N . ASN A 1 106 ? -2.076 9.061 13.200 1.00 92.19 106 ASN A N 1
ATOM 874 C CA . ASN A 1 106 ? -3.045 8.126 12.602 1.00 92.19 106 ASN A CA 1
ATOM 875 C C . ASN A 1 106 ? -2.815 7.822 11.108 1.00 92.19 106 ASN A C 1
ATOM 877 O O . ASN A 1 106 ? -3.667 7.224 10.452 1.00 92.19 106 ASN A O 1
ATOM 881 N N . ILE A 1 107 ? -1.665 8.217 10.550 1.00 95.56 107 ILE A N 1
ATOM 882 C CA . ILE A 1 107 ? -1.259 7.876 9.187 1.00 95.56 107 ILE A CA 1
ATOM 883 C C . ILE A 1 107 ? -0.245 6.745 9.256 1.00 95.56 107 ILE A C 1
ATOM 885 O O . ILE A 1 107 ? 0.882 6.931 9.720 1.00 95.56 107 ILE A O 1
ATOM 889 N N . PHE A 1 108 ? -0.652 5.596 8.735 1.00 95.00 108 PHE A N 1
ATOM 890 C CA . PHE A 1 108 ? 0.180 4.423 8.560 1.00 95.00 108 PHE A CA 1
ATOM 891 C C . PHE A 1 108 ? 0.838 4.488 7.187 1.00 95.00 108 PHE A C 1
ATOM 893 O O . PHE A 1 108 ? 0.164 4.692 6.174 1.00 95.00 108 PHE A O 1
ATOM 900 N N . SER A 1 109 ? 2.160 4.353 7.155 1.00 94.12 109 SER A N 1
ATOM 901 C CA . SER A 1 109 ? 2.926 4.282 5.916 1.00 94.12 109 SER A CA 1
ATOM 902 C C . SER A 1 109 ? 3.413 2.862 5.698 1.00 94.12 109 SER A C 1
ATOM 904 O O . SER A 1 109 ? 4.167 2.368 6.532 1.00 94.12 109 SER A O 1
ATOM 906 N N . PHE A 1 110 ? 3.008 2.248 4.590 1.00 93.06 110 PHE A N 1
ATOM 907 C CA . PHE A 1 110 ? 3.340 0.867 4.227 1.00 93.06 110 PHE A CA 1
ATOM 908 C C . PHE A 1 110 ? 4.208 0.823 2.975 1.00 93.06 110 PHE A C 1
ATOM 910 O O . PHE A 1 110 ? 4.108 1.712 2.119 1.00 93.06 110 PHE A O 1
ATOM 917 N N . LYS A 1 111 ? 5.003 -0.241 2.851 1.00 90.75 111 LYS A N 1
ATOM 918 C CA . LYS A 1 111 ? 5.809 -0.546 1.668 1.00 90.75 111 LYS A CA 1
ATOM 919 C C . LYS A 1 111 ? 5.391 -1.887 1.074 1.00 90.75 111 LYS A C 1
ATOM 921 O O . LYS A 1 111 ? 5.387 -2.902 1.763 1.00 90.75 111 LYS A O 1
ATOM 926 N N . ILE A 1 112 ? 5.073 -1.872 -0.214 1.00 90.94 112 ILE A N 1
ATOM 927 C CA . ILE A 1 112 ? 4.877 -3.064 -1.035 1.00 90.94 112 ILE A CA 1
ATOM 928 C C . ILE A 1 112 ? 6.105 -3.209 -1.923 1.00 90.94 112 ILE A C 1
ATOM 930 O O . ILE A 1 112 ? 6.406 -2.315 -2.718 1.00 90.94 112 ILE A O 1
ATOM 934 N N . LEU A 1 113 ? 6.817 -4.319 -1.774 1.00 89.75 113 LEU A N 1
ATOM 935 C CA . LEU A 1 113 ? 7.957 -4.674 -2.605 1.00 89.75 113 LEU A CA 1
ATOM 936 C C . LEU A 1 113 ? 7.446 -5.122 -3.974 1.00 89.75 113 LEU A C 1
ATOM 938 O O . LEU A 1 113 ? 6.506 -5.915 -4.060 1.00 89.75 113 LEU A O 1
ATOM 942 N N . THR A 1 114 ? 8.050 -4.622 -5.051 1.00 89.94 114 THR A N 1
ATOM 943 C CA . THR A 1 114 ? 7.703 -5.076 -6.396 1.00 89.94 114 THR A CA 1
ATOM 944 C C . THR A 1 114 ? 8.833 -4.885 -7.393 1.00 89.94 114 THR A C 1
ATOM 946 O O . THR A 1 114 ? 9.469 -3.840 -7.457 1.00 89.94 114 THR A O 1
ATOM 949 N N . VAL A 1 115 ? 9.041 -5.892 -8.239 1.00 87.94 115 VAL A N 1
ATOM 950 C CA . VAL A 1 115 ? 9.939 -5.803 -9.401 1.00 87.94 115 VAL A CA 1
ATOM 951 C C . VAL A 1 115 ? 9.174 -5.550 -10.700 1.00 87.94 115 VAL A C 1
ATOM 953 O O . VAL A 1 115 ? 9.778 -5.525 -11.772 1.00 87.94 115 VAL A O 1
ATOM 956 N N . LEU A 1 116 ? 7.846 -5.396 -10.636 1.00 89.00 116 LEU A N 1
ATOM 957 C CA . LEU A 1 116 ? 6.967 -5.300 -11.804 1.00 89.00 116 LEU A CA 1
ATOM 958 C C . LEU A 1 116 ? 7.315 -4.104 -12.695 1.00 89.00 116 LEU A C 1
ATOM 960 O O . LEU A 1 116 ? 7.397 -4.250 -13.916 1.00 89.00 116 LEU A O 1
ATOM 964 N N . PHE A 1 117 ? 7.550 -2.958 -12.059 1.00 89.31 117 PHE A N 1
ATOM 965 C CA . PHE A 1 117 ? 7.841 -1.681 -12.709 1.00 89.31 117 PHE A CA 1
ATOM 966 C C . PHE A 1 117 ? 9.342 -1.400 -12.844 1.00 89.31 117 PHE A C 1
ATOM 968 O O . PHE A 1 117 ? 9.716 -0.363 -13.385 1.00 89.31 117 PHE A O 1
ATOM 975 N N . ALA A 1 118 ? 10.192 -2.313 -12.358 1.00 85.62 118 ALA A N 1
ATOM 976 C CA . ALA A 1 118 ? 11.638 -2.158 -12.401 1.00 85.62 118 ALA A CA 1
ATOM 977 C C . ALA A 1 118 ? 12.123 -2.024 -13.846 1.00 85.62 118 ALA A C 1
ATOM 979 O O . ALA A 1 118 ? 11.719 -2.802 -14.722 1.00 85.62 118 ALA A O 1
ATOM 980 N N . ASN A 1 119 ? 13.041 -1.089 -14.083 1.00 76.00 119 ASN A N 1
ATOM 981 C CA . ASN A 1 119 ? 13.656 -0.949 -15.397 1.00 76.00 119 ASN A CA 1
ATOM 982 C C . ASN A 1 119 ? 14.518 -2.181 -15.698 1.00 76.00 119 ASN A C 1
ATOM 984 O O . ASN A 1 119 ? 15.555 -2.407 -15.078 1.00 76.00 119 ASN A O 1
ATOM 988 N N . SER A 1 120 ? 14.081 -3.006 -16.652 1.00 70.62 120 SER A N 1
ATOM 989 C CA . SER A 1 120 ? 14.818 -4.201 -17.060 1.00 70.62 120 SER A CA 1
ATOM 990 C C . SER A 1 120 ? 15.738 -3.899 -18.246 1.00 70.62 120 SER A C 1
ATOM 992 O O . SER A 1 120 ? 15.300 -3.253 -19.198 1.00 70.62 120 SER A O 1
ATOM 994 N N . PRO A 1 121 ? 16.978 -4.426 -18.260 1.00 69.00 121 PRO A N 1
ATOM 995 C CA . PRO A 1 121 ? 17.839 -4.361 -19.442 1.00 69.00 121 PRO A CA 1
ATOM 996 C C . PRO A 1 121 ? 17.329 -5.244 -20.596 1.00 69.00 121 PRO A C 1
ATOM 998 O O . PRO A 1 121 ? 17.813 -5.131 -21.723 1.00 69.00 121 PRO A O 1
ATOM 1001 N N . ASN A 1 122 ? 16.355 -6.127 -20.343 1.00 76.19 122 ASN A N 1
ATOM 1002 C CA . ASN A 1 122 ? 15.738 -6.947 -21.375 1.00 76.19 122 ASN A CA 1
ATOM 1003 C C . ASN A 1 122 ? 14.802 -6.101 -22.253 1.00 76.19 122 ASN A C 1
ATOM 1005 O O . ASN A 1 122 ? 13.713 -5.719 -21.825 1.00 76.19 122 ASN A O 1
ATOM 1009 N N . LYS A 1 123 ? 15.207 -5.875 -23.508 1.00 69.75 123 LYS A N 1
ATOM 1010 C CA . LYS A 1 123 ? 14.457 -5.090 -24.506 1.00 69.75 123 LYS A CA 1
ATOM 1011 C C . LYS A 1 123 ? 13.072 -5.656 -24.845 1.00 69.75 123 LYS A C 1
ATOM 1013 O O . LYS A 1 123 ? 12.247 -4.923 -25.372 1.00 69.75 123 LYS A O 1
ATOM 1018 N N . ASN A 1 124 ? 12.812 -6.927 -24.536 1.00 76.12 124 ASN A N 1
ATOM 1019 C CA . ASN A 1 124 ? 11.528 -7.578 -24.811 1.00 76.12 124 ASN A CA 1
ATOM 1020 C C . ASN A 1 124 ? 10.496 -7.386 -23.688 1.00 76.12 124 ASN A C 1
ATOM 1022 O O . ASN A 1 124 ? 9.369 -7.862 -23.806 1.00 76.12 124 ASN A O 1
ATOM 1026 N N . ARG A 1 125 ? 10.867 -6.73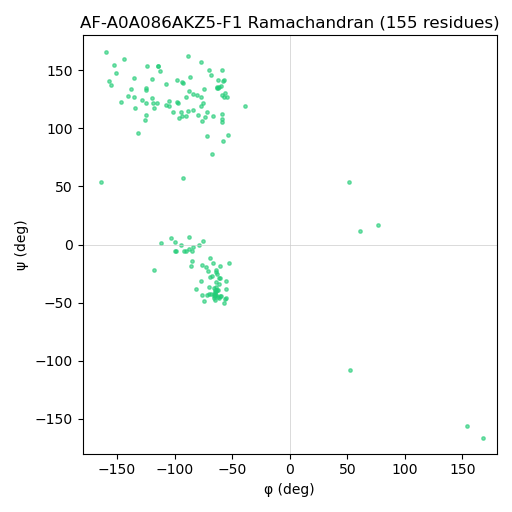5 -22.578 1.00 78.56 125 ARG A N 1
ATOM 1027 C CA . ARG A 1 125 ? 9.949 -6.446 -21.473 1.00 78.56 125 ARG A CA 1
ATOM 1028 C C . ARG A 1 125 ? 9.333 -5.061 -21.654 1.00 78.56 125 ARG A C 1
ATOM 1030 O O . ARG A 1 125 ? 10.037 -4.118 -22.007 1.00 78.56 125 ARG A O 1
ATOM 1037 N N . HIS A 1 126 ? 8.038 -4.938 -21.352 1.00 83.25 126 HIS A N 1
ATOM 1038 C CA . HIS A 1 126 ? 7.352 -3.643 -21.322 1.00 83.25 126 HIS A CA 1
ATOM 1039 C C . HIS A 1 126 ? 8.085 -2.661 -20.403 1.00 83.25 126 HIS A C 1
ATOM 1041 O O . HIS A 1 126 ? 8.346 -2.974 -19.237 1.00 83.25 126 HIS A O 1
ATOM 1047 N N . GLN A 1 127 ? 8.413 -1.485 -20.935 1.00 86.38 127 GLN A N 1
ATOM 1048 C CA . GLN A 1 127 ? 9.010 -0.392 -20.179 1.00 86.38 127 GLN A CA 1
ATOM 1049 C C . GLN A 1 127 ? 7.897 0.527 -19.695 1.00 86.38 127 GLN A C 1
ATOM 1051 O O . GLN A 1 127 ? 7.260 1.216 -20.487 1.00 86.38 127 GLN A O 1
ATOM 1056 N N . TRP A 1 128 ? 7.668 0.518 -18.387 1.00 90.19 128 TRP A N 1
ATOM 1057 C CA . TRP A 1 128 ? 6.635 1.334 -17.771 1.00 90.19 128 TRP A CA 1
ATOM 1058 C C . TRP A 1 128 ? 7.084 2.791 -17.657 1.00 90.19 128 TRP A C 1
ATOM 1060 O O . TRP A 1 128 ? 8.123 3.100 -17.073 1.00 90.19 128 TRP A O 1
ATOM 1070 N N . THR A 1 129 ? 6.265 3.702 -18.163 1.00 90.50 129 THR A N 1
ATOM 1071 C CA . THR A 1 129 ? 6.408 5.141 -17.929 1.00 90.50 129 THR A CA 1
ATOM 1072 C C . THR A 1 129 ? 5.907 5.523 -16.535 1.00 90.50 129 THR A C 1
ATOM 1074 O O . THR A 1 129 ? 5.058 4.850 -15.946 1.00 90.50 129 THR A O 1
ATOM 1077 N N . SER A 1 130 ? 6.381 6.651 -16.001 1.00 90.56 130 SER A N 1
ATOM 1078 C CA . SER A 1 130 ? 5.926 7.175 -14.704 1.00 90.56 130 SER A CA 1
ATOM 1079 C C . SER A 1 130 ? 4.403 7.358 -14.648 1.00 90.56 130 SER A C 1
ATOM 1081 O O . SER A 1 130 ? 3.770 7.085 -13.626 1.00 90.56 130 SER A O 1
ATOM 1083 N N . GLU A 1 131 ? 3.800 7.801 -15.749 1.00 93.00 131 GLU A N 1
ATOM 1084 C CA . GLU A 1 131 ? 2.364 8.002 -15.903 1.00 93.00 131 GLU A CA 1
ATOM 1085 C C . GLU A 1 131 ? 1.594 6.679 -15.893 1.00 93.00 131 GLU A C 1
ATOM 1087 O O . GLU A 1 131 ? 0.547 6.595 -15.247 1.00 93.00 131 GLU A O 1
ATOM 1092 N N . GLU A 1 132 ? 2.098 5.646 -16.570 1.00 93.38 132 GLU A N 1
ATOM 1093 C CA . GLU A 1 132 ? 1.495 4.309 -16.562 1.00 93.38 132 GLU A CA 1
ATOM 1094 C C . GLU A 1 132 ? 1.568 3.673 -15.177 1.00 93.38 132 GLU A C 1
ATOM 1096 O O . GLU A 1 132 ? 0.552 3.182 -14.682 1.00 93.38 132 GLU A O 1
ATOM 1101 N N . ILE A 1 133 ? 2.726 3.746 -14.511 1.00 93.38 133 ILE A N 1
ATOM 1102 C CA . ILE A 1 133 ? 2.885 3.247 -13.139 1.00 93.38 133 ILE A CA 1
ATOM 1103 C C . ILE A 1 133 ? 1.879 3.950 -12.235 1.00 93.38 133 ILE A C 1
ATOM 1105 O O . ILE A 1 133 ? 1.117 3.299 -11.523 1.00 93.38 133 ILE A O 1
ATOM 1109 N N . LYS A 1 134 ? 1.823 5.286 -12.303 1.00 93.38 134 LYS A N 1
ATOM 1110 C CA . LYS A 1 134 ? 0.895 6.089 -11.509 1.00 93.38 134 LYS A CA 1
ATOM 1111 C C . LYS A 1 134 ? -0.554 5.668 -11.742 1.00 93.38 134 LYS A C 1
ATOM 1113 O O . LYS A 1 134 ? -1.264 5.481 -10.764 1.00 93.38 134 LYS A O 1
ATOM 1118 N N . LYS A 1 135 ? -0.993 5.497 -12.991 1.00 92.31 135 LYS A N 1
ATOM 1119 C CA . LYS A 1 135 ? -2.361 5.045 -13.300 1.00 92.31 135 LYS A CA 1
ATOM 1120 C C . LYS A 1 135 ? -2.647 3.645 -12.753 1.00 92.31 135 LYS A C 1
ATOM 1122 O O . LYS A 1 135 ? -3.732 3.420 -12.233 1.00 92.31 135 LYS A O 1
ATOM 1127 N N . THR A 1 136 ? -1.669 2.749 -12.834 1.00 92.06 136 THR A N 1
ATOM 1128 C CA . THR A 1 136 ? -1.798 1.345 -12.415 1.00 92.06 136 THR A CA 1
ATOM 1129 C C . THR A 1 136 ? -1.907 1.205 -10.898 1.00 92.06 136 THR A C 1
ATOM 1131 O O . THR A 1 136 ? -2.731 0.447 -10.396 1.00 92.06 136 THR A O 1
ATOM 1134 N N . ILE A 1 137 ? -1.099 1.959 -10.145 1.00 92.94 137 ILE A N 1
ATOM 1135 C CA . ILE A 1 137 ? -1.084 1.880 -8.674 1.00 92.94 137 ILE A CA 1
ATOM 1136 C C . ILE A 1 137 ? -2.139 2.776 -8.014 1.00 92.94 137 ILE A C 1
ATOM 1138 O O . ILE A 1 137 ? -2.429 2.613 -6.832 1.00 92.94 137 ILE A O 1
ATOM 1142 N N . GLN A 1 138 ? -2.678 3.769 -8.729 1.00 90.56 138 GLN A N 1
ATOM 1143 C CA . GLN A 1 138 ? -3.700 4.661 -8.189 1.00 90.56 138 GLN A CA 1
ATOM 1144 C C . GLN A 1 138 ? -5.054 3.966 -8.169 1.00 90.56 138 GLN A C 1
ATOM 1146 O O . GLN A 1 138 ? -5.590 3.645 -9.220 1.00 90.56 138 GLN A O 1
ATOM 1151 N N . GLY A 1 139 ? -5.644 3.815 -6.985 1.00 88.12 139 GLY A N 1
ATOM 1152 C CA . GLY A 1 139 ? -6.978 3.249 -6.840 1.00 88.12 139 GLY A CA 1
ATOM 1153 C C . GLY A 1 139 ? -7.320 2.908 -5.399 1.00 88.12 139 GLY A C 1
ATOM 1154 O O . GLY A 1 139 ? -6.638 3.324 -4.459 1.00 88.12 139 GLY A O 1
ATOM 1155 N N . ASP A 1 140 ? -8.396 2.142 -5.250 1.00 91.75 140 ASP A N 1
ATOM 1156 C CA . ASP A 1 140 ? -8.760 1.534 -3.977 1.00 91.75 140 ASP A CA 1
ATOM 1157 C C . ASP A 1 140 ? -7.763 0.425 -3.621 1.00 91.75 140 ASP A C 1
ATOM 1159 O O . ASP A 1 140 ? -7.230 -0.269 -4.493 1.00 91.75 140 ASP A O 1
ATOM 1163 N N . VAL A 1 141 ? -7.571 0.208 -2.324 1.00 94.06 141 VAL A N 1
ATOM 1164 C CA . VAL A 1 141 ? -6.722 -0.869 -1.801 1.00 94.06 141 VAL A CA 1
ATOM 1165 C C . VAL A 1 141 ? -7.507 -1.755 -0.843 1.00 94.06 141 VAL A C 1
ATOM 1167 O O . VAL A 1 141 ? -8.484 -1.316 -0.242 1.00 94.06 141 VAL A O 1
ATOM 1170 N N . GLY A 1 142 ? -7.112 -3.014 -0.702 1.00 94.50 142 GLY A N 1
ATOM 1171 C CA . GLY A 1 142 ? -7.642 -3.939 0.293 1.00 94.50 142 GLY A CA 1
ATOM 1172 C C . GLY A 1 142 ? -6.638 -4.133 1.419 1.00 94.50 142 GLY A C 1
ATOM 1173 O O . GLY A 1 142 ? -5.519 -4.544 1.148 1.00 94.50 142 GLY A O 1
ATOM 1174 N N . LEU A 1 143 ? -7.024 -3.865 2.665 1.00 95.06 143 LEU A N 1
ATOM 1175 C CA . LEU A 1 143 ? -6.258 -4.283 3.841 1.00 95.06 143 LEU A CA 1
ATOM 1176 C C . LEU A 1 143 ? -6.714 -5.685 4.242 1.00 95.06 143 LEU A C 1
ATOM 1178 O O . LEU A 1 143 ? -7.876 -5.851 4.620 1.00 95.06 143 LEU A O 1
ATOM 1182 N N . VAL A 1 144 ? -5.828 -6.674 4.137 1.00 94.12 144 VAL A N 1
ATOM 1183 C CA . VAL A 1 144 ? -6.157 -8.084 4.383 1.00 94.12 144 VAL A CA 1
ATOM 1184 C C . VAL A 1 144 ? -5.770 -8.468 5.809 1.00 94.12 144 VAL A C 1
ATOM 1186 O O . VAL A 1 144 ? -4.606 -8.369 6.194 1.00 94.12 144 VAL A O 1
ATOM 1189 N N . PHE A 1 145 ? -6.746 -8.927 6.587 1.00 93.25 145 PHE A N 1
ATOM 1190 C CA . PHE A 1 145 ? -6.585 -9.400 7.958 1.00 93.25 145 PHE A CA 1
ATOM 1191 C C . PHE A 1 145 ? -7.157 -10.808 8.068 1.00 93.25 145 PHE A C 1
ATOM 1193 O O . PHE A 1 145 ? -8.375 -10.963 8.086 1.00 93.25 145 PHE A O 1
ATOM 1200 N N . GLU A 1 146 ? -6.305 -11.826 8.189 1.00 88.94 146 GLU A N 1
ATOM 1201 C CA . GLU A 1 146 ? -6.750 -13.226 8.250 1.00 88.94 146 GLU A CA 1
ATOM 1202 C C . GLU A 1 146 ? -7.679 -13.556 7.059 1.00 88.94 146 GLU A C 1
ATOM 1204 O O . GLU A 1 146 ? -7.206 -13.599 5.924 1.00 88.94 146 GLU A O 1
ATOM 1209 N N . ASN A 1 147 ? -8.984 -13.728 7.301 1.00 88.81 147 ASN A N 1
ATOM 1210 C CA . ASN A 1 147 ? -9.998 -14.020 6.279 1.00 88.81 147 ASN A CA 1
ATOM 1211 C C . ASN A 1 147 ? -10.799 -12.786 5.820 1.00 88.81 147 ASN A C 1
ATOM 1213 O O . ASN A 1 147 ? -11.600 -12.883 4.891 1.00 88.81 147 ASN A O 1
ATOM 1217 N N . ASP A 1 148 ? -10.596 -11.631 6.454 1.00 92.25 148 ASP A N 1
ATOM 1218 C CA . ASP A 1 148 ? -11.307 -10.393 6.154 1.00 92.25 148 ASP A CA 1
ATOM 1219 C C . ASP A 1 148 ? -10.471 -9.493 5.241 1.00 92.25 148 ASP A C 1
ATOM 1221 O O . ASP A 1 148 ? -9.262 -9.342 5.410 1.00 92.25 148 ASP A O 1
ATOM 1225 N N . THR A 1 149 ? -11.121 -8.811 4.298 1.00 94.56 149 THR A N 1
ATOM 1226 C CA . THR A 1 149 ? -10.486 -7.745 3.512 1.00 94.56 149 THR A CA 1
ATOM 1227 C C . THR A 1 149 ? -11.291 -6.463 3.624 1.00 94.56 149 THR A C 1
ATOM 1229 O O . THR A 1 149 ? -12.460 -6.405 3.247 1.00 94.56 149 THR A O 1
ATOM 1232 N N . ILE A 1 150 ? -10.649 -5.403 4.107 1.00 94.56 150 ILE A N 1
ATOM 1233 C CA . ILE A 1 150 ? -11.258 -4.079 4.211 1.00 94.56 150 ILE A CA 1
ATOM 1234 C C . ILE A 1 150 ? -10.884 -3.283 2.970 1.00 94.56 150 ILE A C 1
ATOM 1236 O O . ILE A 1 150 ? -9.719 -2.941 2.769 1.00 94.56 150 ILE A O 1
ATOM 1240 N N . ARG A 1 151 ? -11.873 -2.961 2.135 1.00 95.25 151 ARG A N 1
ATOM 1241 C CA . ARG A 1 151 ? -11.672 -2.075 0.986 1.00 95.25 151 ARG A CA 1
ATOM 1242 C C . ARG A 1 151 ? -11.567 -0.623 1.453 1.00 95.25 151 ARG A C 1
ATOM 1244 O O . ARG A 1 151 ? -12.498 -0.083 2.044 1.00 95.25 151 ARG A O 1
ATOM 1251 N N . VAL A 1 152 ? -10.449 0.017 1.135 1.00 95.25 152 VAL A N 1
ATOM 1252 C CA . VAL A 1 152 ? -10.112 1.389 1.502 1.00 95.25 152 VAL A CA 1
ATOM 1253 C C . VAL A 1 152 ? -10.022 2.243 0.245 1.00 95.25 152 VAL A C 1
ATOM 1255 O O . VAL A 1 152 ? -9.224 1.976 -0.653 1.00 95.25 152 VAL A O 1
ATOM 1258 N N . LYS A 1 153 ? -10.839 3.295 0.196 1.00 94.62 153 LYS A N 1
ATOM 1259 C CA . LYS A 1 153 ? -10.867 4.252 -0.914 1.00 94.62 153 LYS A CA 1
ATOM 1260 C C . LYS A 1 153 ? -9.874 5.388 -0.702 1.00 94.62 153 LYS A C 1
ATOM 1262 O O . LYS A 1 153 ? -9.450 5.656 0.424 1.00 94.62 153 LYS A O 1
ATOM 1267 N N . MET A 1 154 ? -9.551 6.105 -1.774 1.00 92.62 154 MET A N 1
ATOM 1268 C CA . MET A 1 154 ? -8.822 7.374 -1.679 1.00 92.62 154 MET A CA 1
ATOM 1269 C C . MET A 1 154 ? -9.584 8.379 -0.801 1.00 92.62 154 MET A C 1
ATOM 1271 O O . MET A 1 154 ? -10.812 8.464 -0.865 1.00 92.62 154 MET A O 1
ATOM 1275 N N . CYS A 1 155 ? -8.866 9.152 0.016 1.00 91.00 155 CYS A N 1
ATOM 1276 C CA . CYS A 1 155 ? -9.483 10.217 0.803 1.00 91.00 155 CYS A CA 1
ATOM 1277 C C . CYS A 1 155 ? -10.118 11.262 -0.128 1.00 91.00 155 CYS A C 1
ATOM 1279 O O . CYS A 1 155 ? -9.493 11.691 -1.102 1.00 91.00 155 CYS A O 1
ATOM 1281 N N . GLN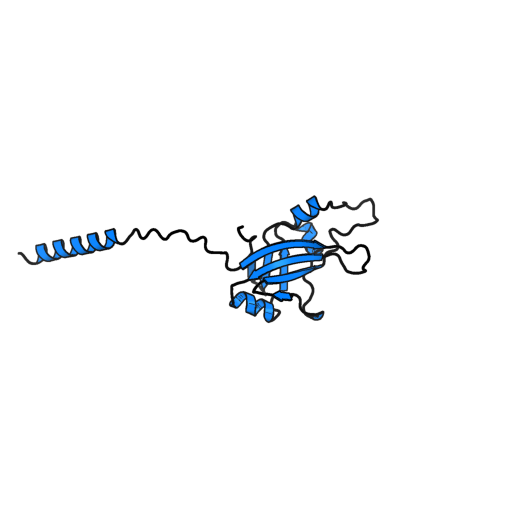 A 1 156 ? -11.340 11.694 0.194 1.00 84.50 156 GLN A N 1
ATOM 1282 C CA . GLN A 1 156 ? -11.948 12.856 -0.455 1.00 84.50 156 GLN A CA 1
ATOM 1283 C C . GLN A 1 156 ? -11.109 14.100 -0.131 1.00 84.50 156 GLN A C 1
ATOM 1285 O O . GLN A 1 156 ? -10.644 14.253 1.003 1.00 84.50 156 GLN A O 1
ATOM 1290 N N . LYS A 1 157 ? -10.851 14.919 -1.152 1.00 63.44 157 LYS A N 1
ATOM 1291 C CA . LYS A 1 157 ? -10.115 16.179 -1.021 1.00 63.44 157 LYS A CA 1
ATOM 1292 C C . LYS A 1 157 ? -11.045 17.303 -0.607 1.00 63.44 157 LYS A C 1
ATOM 1294 O O . LYS A 1 157 ? -12.187 17.301 -1.112 1.00 63.44 157 LYS A O 1
#

Sequence (157 aa):
MESWKKYNFITKLIILLLLVTSCNNKTVETIKPIVCVNKIWYHEDKHSLGSPTVNFKIRIEDTVISKKIKSGRLNDIVMYNLDKQYSNFVHLEPFEIGRQFTEKNNIFSFKILTVLFANSPNKNRHQWTSEEIKKTIQGDVGLVFENDTIRVKMCQK

Mean predicted aligned error: 11.78 Å

Nearest PDB structures (foldseek):
  1pto-assembly2_J  TM=3.369E-01  e=3.020E+00  Bordetella pertussis
  1sr9-assembly1_B  TM=4.398E-01  e=8.747E+00  Mycobacterium tuberculosis

Solvent-accessible surface area (backbone atoms only — not comparable to full-atom values): 9356 Å² total; per-residue (Å²): 142,60,67,68,61,52,52,57,52,53,54,52,51,52,55,52,59,58,56,72,66,71,70,75,78,71,74,81,68,79,74,72,68,53,51,19,33,74,45,71,48,80,49,70,58,92,89,50,94,61,77,27,31,45,36,38,32,33,39,41,73,40,67,66,61,47,48,42,50,76,71,64,45,57,72,39,69,46,57,72,52,47,56,77,91,53,52,89,42,54,43,50,52,60,62,91,83,48,75,48,50,50,77,57,92,53,28,39,36,38,48,28,42,30,65,74,72,52,90,64,92,54,85,89,53,87,80,69,48,75,67,54,50,50,59,38,68,52,58,43,34,29,48,28,38,88,91,47,67,49,79,31,41,61,53,87,129

Organism: Flavobacterium hydatis (NCBI:txid991)

Foldseek 3Di:
DPVVVVVVVVVVVVVVVVVVVPDPPPDCPVPFPQKAWADWAWDDDPPDPDFTKIKTKMQHNDPVVVVCLVVQQQQFKAQPLAPPVCRVQKTQDHPVVDRQWDDDPSITMGIIGGCLQPDDPPPPDDHDDRVNVCSSRDFWMWRDGPPDTDIHTHTDD

Secondary structure (DSSP, 8-state):
--HHHHHHHHHHHHHHHHHHTS-----------SEEEEEEEEE--TTSSPPPEEEEEEEE--HHHHHHHHTT---EEEETTS-GGGGGGEEEPPGGGS-SEEEETTEEEEEEEESTTS--S-TTS----HHHHHHHH-S-EEEEETTEEEEEPBPP-

Radius of gyration: 25.86 Å; Cα contacts (8 Å, |Δi|>4): 223; chains: 1; bounding box: 93×33×51 Å

pLDDT: mean 81.17, std 15.16, range [44.12, 95.81]